Protein AF-0000000077771874 (afdb_homodimer)

Structure (mmCIF, N/CA/C/O backbone):
data_AF-0000000077771874-model_v1
#
loop_
_entity.id
_entity.type
_entity.pdbx_description
1 polymer 'Heavy metal-associated isoprenylated plant protein 47'
#
loop_
_atom_site.group_PDB
_atom_site.id
_atom_site.type_symbol
_atom_site.label_atom_id
_atom_site.label_alt_id
_atom_site.label_comp_id
_atom_site.label_asym_id
_atom_site.label_entity_id
_atom_site.label_seq_id
_atom_site.pdbx_PDB_ins_code
_atom_site.Cartn_x
_atom_site.Cartn_y
_atom_site.Cartn_z
_atom_site.occupancy
_atom_site.B_iso_or_equiv
_atom_site.auth_seq_id
_atom_site.auth_comp_id
_atom_site.auth_asym_id
_atom_site.auth_atom_id
_atom_site.pdbx_PDB_model_num
ATOM 1 N N . MET A 1 1 ? 17.328 4.898 8.922 1 86.81 1 MET A N 1
ATOM 2 C CA . MET A 1 1 ? 16.297 4.219 9.703 1 86.81 1 MET A CA 1
ATOM 3 C C . MET A 1 1 ? 14.906 4.535 9.156 1 86.81 1 MET A C 1
ATOM 5 O O . MET A 1 1 ? 14.641 5.668 8.75 1 86.81 1 MET A O 1
ATOM 9 N N . ALA A 1 2 ? 14.188 3.471 9.148 1 94.81 2 ALA A N 1
ATOM 10 C CA . ALA A 1 2 ? 12.844 3.678 8.609 1 94.81 2 ALA A CA 1
ATOM 11 C C . ALA A 1 2 ? 11.984 4.492 9.57 1 94.81 2 ALA A C 1
ATOM 13 O O . ALA A 1 2 ? 12.227 4.492 10.781 1 94.81 2 ALA A O 1
ATOM 14 N N . LYS A 1 3 ? 11.047 5.277 9.008 1 97.88 3 LYS A N 1
ATOM 15 C CA . LYS A 1 3 ? 10.117 6.066 9.812 1 97.88 3 LYS A CA 1
ATOM 16 C C . LYS A 1 3 ? 8.672 5.621 9.57 1 97.88 3 LYS A C 1
ATOM 18 O O . LYS A 1 3 ? 8.328 5.18 8.477 1 97.88 3 LYS A O 1
ATOM 23 N N . LYS A 1 4 ? 7.914 5.652 10.672 1 98.25 4 LYS A N 1
ATOM 24 C CA . LYS A 1 4 ? 6.461 5.52 10.617 1 98.25 4 LYS A CA 1
ATOM 25 C C . LYS A 1 4 ? 5.781 6.883 10.562 1 98.25 4 LYS A C 1
ATOM 27 O O . LYS A 1 4 ? 5.918 7.688 11.484 1 98.25 4 LYS A O 1
ATOM 32 N N . ILE A 1 5 ? 5.137 7.164 9.508 1 98.75 5 ILE A N 1
ATOM 33 C CA . ILE A 1 5 ? 4.406 8.406 9.289 1 98.75 5 ILE A CA 1
ATOM 34 C C . ILE A 1 5 ? 2.908 8.156 9.43 1 98.75 5 ILE A C 1
ATOM 36 O O . ILE A 1 5 ? 2.348 7.309 8.727 1 98.75 5 ILE A O 1
ATOM 40 N N . LEU A 1 6 ? 2.301 8.805 10.398 1 98.81 6 LEU A N 1
ATOM 41 C CA . LEU A 1 6 ? 0.861 8.719 10.617 1 98.81 6 LEU A CA 1
ATOM 42 C C . LEU A 1 6 ? 0.162 9.992 10.156 1 98.81 6 LEU A C 1
ATOM 44 O O . LEU A 1 6 ? 0.567 11.094 10.523 1 98.81 6 LEU A O 1
ATOM 48 N N . MET A 1 7 ? -0.894 9.789 9.344 1 98.75 7 MET A N 1
ATOM 49 C CA . MET A 1 7 ? -1.601 10.945 8.797 1 98.75 7 MET A CA 1
ATOM 50 C C . MET A 1 7 ? -3.107 10.797 8.977 1 98.75 7 MET A C 1
ATOM 52 O O . MET A 1 7 ? -3.648 9.695 8.836 1 98.75 7 MET A O 1
ATOM 56 N N . SER A 1 8 ? -3.715 11.898 9.32 1 98.31 8 SER A N 1
ATOM 57 C CA . SER A 1 8 ? -5.172 11.969 9.25 1 98.31 8 SER A CA 1
ATOM 58 C C . SER A 1 8 ? -5.633 12.438 7.871 1 98.31 8 SER A C 1
ATOM 60 O O . SER A 1 8 ? -5.113 13.422 7.34 1 98.31 8 SER A O 1
ATOM 62 N N . VAL A 1 9 ? -6.551 11.727 7.293 1 98.31 9 VAL A N 1
ATOM 63 C CA . VAL A 1 9 ? -7.047 12.047 5.961 1 98.31 9 VAL A CA 1
ATOM 64 C C . VAL A 1 9 ? -8.57 11.945 5.941 1 98.31 9 VAL A C 1
ATOM 66 O O . VAL A 1 9 ? -9.141 10.961 6.418 1 98.31 9 VAL A O 1
ATOM 69 N N . ASN A 1 10 ? -9.242 12.977 5.492 1 96.88 10 ASN A N 1
ATOM 70 C CA . ASN A 1 10 ? -10.695 12.953 5.316 1 96.88 10 ASN A CA 1
ATOM 71 C C . ASN A 1 10 ? -11.094 12.18 4.066 1 96.88 10 ASN A C 1
ATOM 73 O O . ASN A 1 10 ? -11.18 12.75 2.979 1 96.88 10 ASN A O 1
ATOM 77 N N . MET A 1 11 ? -11.281 10.891 4.34 1 94.69 11 MET A N 1
ATOM 78 C CA . MET A 1 11 ? -11.719 10.016 3.258 1 94.69 11 MET A CA 1
ATOM 79 C C . MET A 1 11 ? -13.227 9.766 3.338 1 94.69 11 MET A C 1
ATOM 81 O O . MET A 1 11 ? -13.719 9.234 4.332 1 94.69 11 MET A O 1
ATOM 85 N N . ARG A 1 12 ? -13.93 10.047 2.311 1 89.88 12 ARG A N 1
ATOM 86 C CA . ARG A 1 12 ? -15.383 10.039 2.359 1 89.88 12 ARG A CA 1
ATOM 87 C C . ARG A 1 12 ? -15.953 8.781 1.714 1 89.88 12 ARG A C 1
ATOM 89 O O . ARG A 1 12 ? -17.141 8.469 1.885 1 89.88 12 ARG A O 1
ATOM 96 N N . CYS A 1 13 ? -15.172 8.117 0.992 1 92.69 13 CYS A N 1
ATOM 97 C CA . CYS A 1 13 ? -15.68 6.961 0.258 1 92.69 13 CYS A CA 1
ATOM 98 C C . CYS A 1 13 ? -14.562 5.965 -0.032 1 92.69 13 CYS A C 1
ATOM 100 O O . CYS A 1 13 ? -13.391 6.246 0.219 1 92.69 13 CYS A O 1
ATOM 102 N N . GLN A 1 14 ? -14.914 4.828 -0.511 1 91.5 14 GLN A N 1
ATOM 103 C CA . GLN A 1 14 ? -13.961 3.76 -0.791 1 91.5 14 GLN A CA 1
ATOM 104 C C . GLN A 1 14 ? -12.977 4.172 -1.882 1 91.5 14 GLN A C 1
ATOM 106 O O . GLN A 1 14 ? -11.805 3.809 -1.834 1 91.5 14 GLN A O 1
ATOM 111 N N . LYS A 1 15 ? -13.469 4.953 -2.811 1 93.25 15 LYS A N 1
ATOM 112 C CA . LYS A 1 15 ? -12.594 5.449 -3.871 1 93.25 15 LYS A CA 1
ATOM 113 C C . LYS A 1 15 ? -11.469 6.301 -3.299 1 93.25 15 LYS A C 1
ATOM 115 O O . LYS A 1 15 ? -10.32 6.188 -3.727 1 93.25 15 LYS A O 1
ATOM 120 N N . CYS A 1 16 ? -11.805 7.121 -2.334 1 95.88 16 CYS A N 1
ATOM 121 C CA . CYS A 1 16 ? -10.812 7.965 -1.686 1 95.88 16 CYS A CA 1
ATOM 122 C C . CYS A 1 16 ? -9.812 7.121 -0.899 1 95.88 16 CYS A C 1
ATOM 124 O O . CYS A 1 16 ? -8.609 7.41 -0.9 1 95.88 16 CYS A O 1
ATOM 126 N N . ARG A 1 17 ? -10.312 6.082 -0.218 1 95.94 17 ARG A N 1
ATOM 127 C CA . ARG A 1 17 ? -9.438 5.195 0.544 1 95.94 17 ARG A CA 1
ATOM 128 C C . ARG A 1 17 ? -8.453 4.48 -0.371 1 95.94 17 ARG A C 1
ATOM 130 O O . ARG A 1 17 ? -7.254 4.418 -0.075 1 95.94 17 ARG A O 1
ATOM 137 N N . SER A 1 18 ? -8.938 4.055 -1.512 1 96.19 18 SER A N 1
ATOM 138 C CA . SER A 1 18 ? -8.078 3.389 -2.48 1 96.19 18 SER A CA 1
ATOM 139 C C . SER A 1 18 ? -7.055 4.359 -3.066 1 96.19 18 SER A C 1
ATOM 141 O O . SER A 1 18 ? -5.891 4 -3.264 1 96.19 18 SER A O 1
ATOM 143 N N . ALA A 1 19 ? -7.434 5.633 -3.322 1 96.94 19 ALA A N 1
ATOM 144 C CA . ALA A 1 19 ? -6.527 6.656 -3.84 1 96.94 19 ALA A CA 1
ATOM 145 C C . ALA A 1 19 ? -5.43 6.977 -2.83 1 96.94 19 ALA A C 1
ATOM 147 O O . ALA A 1 19 ? -4.266 7.152 -3.201 1 96.94 19 ALA A O 1
ATOM 148 N N . ALA A 1 20 ? -5.773 7.027 -1.562 1 98.19 20 ALA A N 1
ATOM 149 C CA . ALA A 1 20 ? -4.789 7.305 -0.518 1 98.19 20 ALA A CA 1
ATOM 150 C C . ALA A 1 20 ? -3.738 6.203 -0.448 1 98.19 20 ALA A C 1
ATOM 152 O O . ALA A 1 20 ? -2.539 6.48 -0.392 1 98.19 20 ALA A O 1
ATOM 153 N N . LEU A 1 21 ? -4.203 4.938 -0.464 1 98.25 21 LEU A N 1
ATOM 154 C CA . LEU A 1 21 ? -3.295 3.799 -0.435 1 98.25 21 LEU A CA 1
ATOM 155 C C . LEU A 1 21 ? -2.4 3.785 -1.669 1 98.25 21 LEU A C 1
ATOM 157 O O . LEU A 1 21 ? -1.197 3.535 -1.566 1 98.25 21 LEU A O 1
ATOM 161 N N . LYS A 1 22 ? -2.973 4.113 -2.816 1 98.06 22 LYS A N 1
ATOM 162 C CA . LYS A 1 22 ? -2.223 4.18 -4.066 1 98.06 22 LYS A CA 1
ATOM 163 C C . LYS A 1 22 ? -1.105 5.219 -3.982 1 98.06 22 LYS A C 1
ATOM 165 O O . LYS A 1 22 ? 0.047 4.926 -4.309 1 98.06 22 LYS A O 1
ATOM 170 N N . ILE A 1 23 ? -1.431 6.367 -3.492 1 98.31 23 ILE A N 1
ATOM 171 C CA . ILE A 1 23 ? -0.468 7.457 -3.379 1 98.31 23 ILE A CA 1
ATOM 172 C C . ILE A 1 23 ? 0.631 7.074 -2.391 1 98.31 23 ILE A C 1
ATOM 174 O O . ILE A 1 23 ? 1.816 7.277 -2.662 1 98.31 23 ILE A O 1
ATOM 178 N N . GLY A 1 24 ? 0.238 6.492 -1.269 1 98.38 24 GLY A N 1
ATOM 179 C CA . GLY A 1 24 ? 1.224 6.008 -0.316 1 98.38 24 GLY A CA 1
ATOM 180 C C . GLY A 1 24 ? 2.137 4.941 -0.891 1 98.38 24 GLY A C 1
ATOM 181 O O . GLY A 1 24 ? 3.357 5.012 -0.735 1 98.38 24 GLY A O 1
ATOM 182 N N . GLY A 1 25 ? 1.528 4.043 -1.555 1 97.81 25 GLY A N 1
ATOM 183 C CA . GLY A 1 25 ? 2.283 2.934 -2.115 1 97.81 25 GLY A CA 1
ATOM 184 C C . GLY A 1 25 ? 3.262 3.361 -3.191 1 97.81 25 GLY A C 1
ATOM 185 O O . GLY A 1 25 ? 4.316 2.742 -3.361 1 97.81 25 GLY A O 1
ATOM 186 N N . GLN A 1 26 ? 2.943 4.395 -3.896 1 96.94 26 GLN A N 1
ATOM 187 C CA . GLN A 1 26 ? 3.779 4.828 -5.012 1 96.94 26 GLN A CA 1
ATOM 188 C C . GLN A 1 26 ? 4.855 5.801 -4.547 1 96.94 26 GLN A C 1
ATOM 190 O O . GLN A 1 26 ? 5.719 6.207 -5.328 1 96.94 26 GLN A O 1
ATOM 195 N N . THR A 1 27 ? 4.828 6.156 -3.373 1 96.69 27 THR A N 1
ATOM 196 C CA . THR A 1 27 ? 5.789 7.109 -2.83 1 96.69 27 THR A CA 1
ATOM 197 C C . THR A 1 27 ? 7.16 6.465 -2.674 1 96.69 27 THR A C 1
ATOM 199 O O . THR A 1 27 ? 7.273 5.355 -2.143 1 96.69 27 THR A O 1
ATOM 202 N N . THR A 1 28 ? 8.195 7.148 -3.137 1 95.19 28 THR A N 1
ATOM 203 C CA . THR A 1 28 ? 9.555 6.625 -3.088 1 95.19 28 THR A CA 1
ATOM 204 C C . THR A 1 28 ? 9.984 6.375 -1.646 1 95.19 28 THR A C 1
ATOM 206 O O . THR A 1 28 ? 9.797 7.227 -0.778 1 95.19 28 THR A O 1
ATOM 209 N N . GLY A 1 29 ? 10.594 5.188 -1.469 1 95.56 29 GLY A N 1
ATOM 210 C CA . GLY A 1 29 ? 11.148 4.871 -0.163 1 95.56 29 GLY A CA 1
ATOM 211 C C . GLY A 1 29 ? 10.172 4.137 0.738 1 95.56 29 GLY A C 1
ATOM 212 O O . GLY A 1 29 ? 10.539 3.68 1.822 1 95.56 29 GLY A O 1
ATOM 213 N N . VAL A 1 30 ? 8.961 4.023 0.331 1 97.56 30 VAL A N 1
ATOM 214 C CA . VAL A 1 30 ? 7.918 3.389 1.13 1 97.56 30 VAL A CA 1
ATOM 215 C C . VAL A 1 30 ? 8.023 1.871 1.013 1 97.56 30 VAL A C 1
ATOM 217 O O . VAL A 1 30 ? 8.25 1.34 -0.077 1 97.56 30 VAL A O 1
ATOM 220 N N . THR A 1 31 ? 7.824 1.158 2.152 1 96.31 31 THR A N 1
ATOM 221 C CA . THR A 1 31 ? 7.805 -0.3 2.174 1 96.31 31 THR A CA 1
ATOM 222 C C . THR A 1 31 ? 6.453 -0.817 2.652 1 96.31 31 THR A C 1
ATOM 224 O O . THR A 1 31 ? 6.109 -1.979 2.426 1 96.31 31 THR A O 1
ATOM 227 N N . PHE A 1 32 ? 5.754 0.098 3.426 1 97.56 32 PHE A N 1
ATOM 228 C CA . PHE A 1 32 ? 4.457 -0.283 3.967 1 97.56 32 PHE A CA 1
ATOM 229 C C . PHE A 1 32 ? 3.488 0.895 3.938 1 97.56 32 PHE A C 1
ATOM 231 O O . PHE A 1 32 ? 3.873 2.027 4.242 1 97.56 32 PHE A O 1
ATOM 238 N N . VAL A 1 33 ? 2.197 0.574 3.541 1 98.69 33 VAL A N 1
ATOM 239 C CA . VAL A 1 33 ? 1.115 1.549 3.645 1 98.69 33 VAL A CA 1
ATOM 240 C C . VAL A 1 33 ? -0.164 0.856 4.105 1 98.69 33 VAL A C 1
ATOM 242 O O . VAL A 1 33 ? -0.441 -0.278 3.709 1 98.69 33 VAL A O 1
ATOM 245 N N . GLY A 1 34 ? -0.881 1.535 4.957 1 98.38 34 GLY A N 1
ATOM 246 C CA . GLY A 1 34 ? -2.125 0.946 5.43 1 98.38 34 GLY A CA 1
ATOM 247 C C . GLY A 1 34 ? -3.074 1.962 6.035 1 98.38 34 GLY A C 1
ATOM 248 O O . GLY A 1 34 ? -2.701 3.117 6.25 1 98.38 34 GLY A O 1
ATOM 249 N N . LEU A 1 35 ? -4.238 1.499 6.262 1 97.62 35 LEU A N 1
ATOM 250 C CA . LEU A 1 35 ? -5.27 2.289 6.926 1 97.62 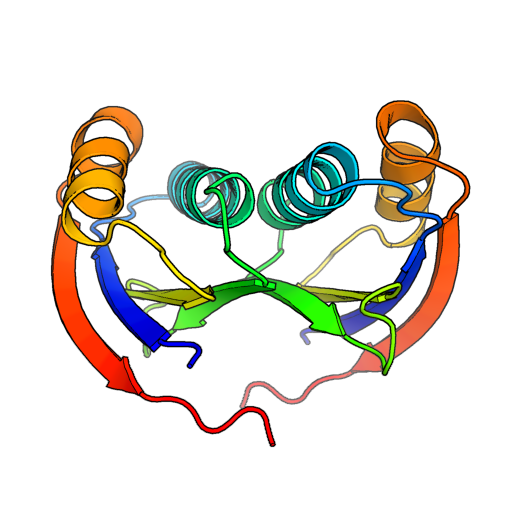35 LEU A CA 1
ATOM 251 C C . LEU A 1 35 ? -5.395 1.897 8.398 1 97.62 35 LEU A C 1
ATOM 253 O O . LEU A 1 35 ? -5.469 0.711 8.727 1 97.62 35 LEU A O 1
ATOM 257 N N . GLU A 1 36 ? -5.371 2.855 9.227 1 95.69 36 GLU A N 1
ATOM 258 C CA . GLU A 1 36 ? -5.496 2.641 10.664 1 95.69 36 GLU A CA 1
ATOM 259 C C . GLU A 1 36 ? -6.578 3.533 11.266 1 95.69 36 GLU A C 1
ATOM 261 O O . GLU A 1 36 ? -7.238 4.285 10.547 1 95.69 36 GLU A O 1
ATOM 266 N N . GLY A 1 37 ? -6.809 3.316 12.586 1 92.44 37 GLY A N 1
ATOM 267 C CA . GLY A 1 37 ? -7.832 4.062 13.312 1 92.44 37 GLY A CA 1
ATOM 268 C C . GLY A 1 37 ? -9.164 3.346 13.352 1 92.44 37 GLY A C 1
ATOM 269 O O . GLY A 1 37 ? -9.477 2.533 12.477 1 92.44 37 GLY A O 1
ATOM 270 N N . GLU A 1 38 ? -10 3.67 14.312 1 88.88 38 GLU A N 1
ATOM 271 C CA . GLU A 1 38 ? -11.305 3.039 14.484 1 88.88 38 GLU A CA 1
ATOM 272 C C . GLU A 1 38 ? -12.188 3.256 13.258 1 88.88 38 GLU A C 1
ATOM 274 O O . GLU A 1 38 ? -12.898 2.344 12.828 1 88.88 38 GLU A O 1
ATOM 279 N N . GLU A 1 39 ? -12.133 4.375 12.633 1 90.44 39 GLU A N 1
ATOM 280 C CA . GLU A 1 39 ? -12.961 4.715 11.484 1 90.44 39 GLU A CA 1
ATOM 281 C C . GLU A 1 39 ? -12.195 4.535 10.172 1 90.44 39 GLU A C 1
ATOM 283 O O . GLU A 1 39 ? -12.68 4.918 9.109 1 90.44 39 GLU A O 1
ATOM 288 N N . LYS A 1 40 ? -10.922 4.074 10.258 1 91.81 40 LYS A N 1
ATOM 289 C CA . LYS A 1 40 ? -10.078 3.896 9.086 1 91.81 40 LYS A CA 1
ATOM 290 C C . LYS A 1 40 ? -9.852 5.223 8.359 1 91.81 40 LYS A C 1
ATOM 292 O O . LYS A 1 40 ? -9.977 5.293 7.137 1 91.81 40 LYS A O 1
ATOM 297 N N . ASP A 1 41 ? -9.703 6.25 9.18 1 94.31 41 ASP A N 1
ATOM 298 C CA . ASP A 1 41 ? -9.508 7.586 8.617 1 94.31 41 ASP A CA 1
ATOM 299 C C . ASP A 1 41 ? -8.055 8.039 8.773 1 94.31 41 ASP A C 1
ATOM 301 O O . ASP A 1 41 ? -7.754 9.234 8.664 1 94.31 41 ASP A O 1
ATOM 305 N N . GLN A 1 42 ? -7.168 7.113 9.109 1 97.94 42 GLN A N 1
ATOM 306 C CA . GLN A 1 42 ? -5.738 7.395 9.188 1 97.94 42 GLN A CA 1
ATOM 307 C C . GLN A 1 42 ? -4.953 6.551 8.188 1 97.94 42 GLN A C 1
ATOM 309 O O . GLN A 1 42 ? -5.246 5.363 8.008 1 97.94 42 GLN A O 1
ATOM 314 N N . VAL A 1 43 ? -4.004 7.203 7.574 1 98.62 43 VAL A N 1
ATOM 315 C CA . VAL A 1 43 ? -3.064 6.527 6.684 1 9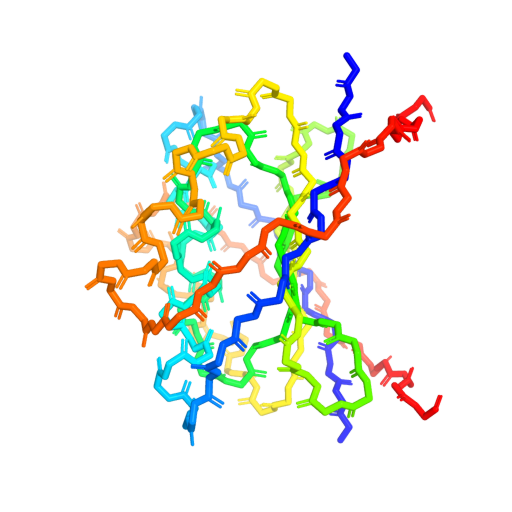8.62 43 VAL A CA 1
ATOM 316 C C . VAL A 1 43 ? -1.707 6.391 7.371 1 98.62 43 VAL A C 1
ATOM 318 O O . VAL A 1 43 ? -1.167 7.371 7.891 1 98.62 43 VAL A O 1
ATOM 321 N N . VAL A 1 44 ? -1.187 5.18 7.438 1 98.69 44 VAL A N 1
ATOM 322 C CA . VAL A 1 44 ? 0.148 4.918 7.965 1 98.69 44 VAL A CA 1
ATOM 323 C C . VAL A 1 44 ? 1.095 4.551 6.824 1 98.69 44 VAL A C 1
ATOM 325 O O . VAL A 1 44 ? 0.724 3.801 5.918 1 98.69 44 VAL A O 1
ATOM 328 N N . VAL A 1 45 ? 2.219 5.145 6.863 1 98.69 45 VAL A N 1
ATOM 329 C CA . VAL A 1 45 ? 3.266 4.883 5.883 1 98.69 45 VAL A CA 1
ATOM 330 C C . VAL A 1 45 ? 4.582 4.586 6.598 1 98.69 45 VAL A C 1
ATOM 332 O O . VAL A 1 45 ? 4.98 5.316 7.508 1 98.69 45 VAL A O 1
ATOM 335 N N . ILE A 1 46 ? 5.238 3.492 6.23 1 98.38 46 ILE A N 1
ATOM 336 C CA . ILE A 1 46 ? 6.559 3.162 6.75 1 98.38 46 ILE A CA 1
ATOM 337 C C . ILE A 1 46 ? 7.57 3.131 5.605 1 98.38 46 ILE A C 1
ATOM 339 O O . ILE A 1 46 ? 7.309 2.543 4.555 1 98.38 46 ILE A O 1
ATOM 343 N N . GLY A 1 47 ? 8.695 3.789 5.809 1 97.56 47 GLY A N 1
ATOM 344 C CA . GLY A 1 47 ? 9.727 3.771 4.777 1 97.56 47 GLY A CA 1
ATOM 345 C C . GLY A 1 47 ? 10.961 4.57 5.152 1 97.56 47 GLY A C 1
ATOM 346 O O . GLY A 1 47 ? 11.047 5.109 6.262 1 97.56 47 GLY A O 1
ATOM 347 N N . GLU A 1 48 ? 11.953 4.527 4.273 1 96.19 48 GLU A N 1
ATOM 348 C CA . GLU A 1 48 ? 13.203 5.273 4.438 1 96.19 48 GLU A CA 1
ATOM 349 C C . GLU A 1 48 ? 13.258 6.469 3.492 1 96.19 48 GLU A C 1
ATOM 351 O O . GLU A 1 48 ? 13.078 6.316 2.281 1 96.19 48 GLU A O 1
ATOM 356 N N . GLY A 1 49 ? 13.484 7.656 4.094 1 95.81 49 GLY A N 1
ATOM 357 C CA . GLY A 1 49 ? 13.648 8.852 3.277 1 95.81 49 GLY A CA 1
ATOM 358 C C . GLY A 1 49 ? 12.344 9.367 2.703 1 95.81 49 GLY A C 1
ATOM 359 O O . GLY A 1 49 ? 12.328 9.984 1.639 1 95.81 49 GLY A O 1
ATOM 360 N N . VAL A 1 50 ? 11.227 9.125 3.303 1 97.5 50 VAL A N 1
ATOM 361 C CA . VAL A 1 50 ? 9.922 9.562 2.812 1 97.5 50 VAL A CA 1
ATOM 362 C C . VAL A 1 50 ? 9.711 11.031 3.15 1 97.5 50 VAL A C 1
ATOM 364 O O . VAL A 1 50 ? 9.93 11.453 4.289 1 97.5 50 VAL A O 1
ATOM 367 N N . ASP A 1 51 ? 9.359 11.836 2.154 1 97.94 51 ASP A N 1
ATOM 368 C CA . ASP A 1 51 ? 8.977 13.234 2.346 1 97.94 51 ASP A CA 1
ATOM 369 C C . ASP A 1 51 ? 7.555 13.344 2.898 1 97.94 51 ASP A C 1
ATOM 371 O O . ASP A 1 51 ? 6.594 13.469 2.137 1 97.94 51 ASP A O 1
ATOM 375 N N . ALA A 1 52 ? 7.445 13.391 4.219 1 97.94 52 ALA A N 1
ATOM 376 C CA . ALA A 1 52 ? 6.145 13.398 4.887 1 97.94 52 ALA A CA 1
ATOM 377 C C . ALA A 1 52 ? 5.332 14.625 4.48 1 97.94 52 ALA A C 1
ATOM 379 O O . ALA A 1 52 ? 4.133 14.523 4.215 1 97.94 52 ALA A O 1
ATOM 380 N N . ALA A 1 53 ? 6.043 15.789 4.43 1 97.62 53 ALA A N 1
ATOM 381 C CA . ALA A 1 53 ? 5.34 17.016 4.051 1 97.62 53 ALA A CA 1
ATOM 382 C C . ALA A 1 53 ? 4.832 16.938 2.613 1 97.62 53 ALA A C 1
ATOM 384 O O . ALA A 1 53 ? 3.691 17.312 2.328 1 97.62 53 ALA A O 1
ATOM 385 N N . GLY A 1 54 ? 5.676 16.406 1.715 1 98.12 54 GLY A N 1
ATOM 386 C CA . GLY A 1 54 ? 5.27 16.203 0.331 1 98.12 54 GLY A CA 1
ATOM 387 C C . GLY A 1 54 ? 4.105 15.25 0.179 1 98.12 54 GLY A C 1
ATOM 388 O O . GLY A 1 54 ? 3.205 15.477 -0.63 1 98.12 54 GLY A O 1
ATOM 389 N N . LEU A 1 55 ? 4.121 14.195 0.941 1 98.38 55 LEU A N 1
ATOM 390 C CA . LEU A 1 55 ? 3.047 13.211 0.896 1 98.38 55 LEU A CA 1
ATOM 391 C C . LEU A 1 55 ? 1.72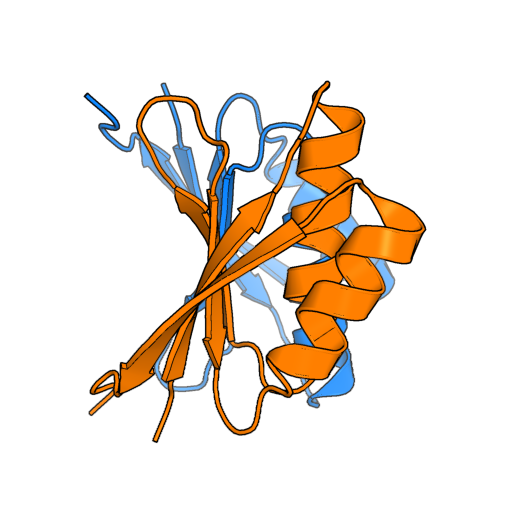2 13.828 1.328 1 98.38 55 LEU A C 1
ATOM 393 O O . LEU A 1 55 ? 0.699 13.641 0.665 1 98.38 55 LEU A O 1
ATOM 397 N N . VAL A 1 56 ? 1.7 14.609 2.385 1 98.56 56 VAL A N 1
ATOM 398 C CA . VAL A 1 56 ? 0.495 15.281 2.867 1 98.56 56 VAL A CA 1
ATOM 399 C C . VAL A 1 56 ? -0.047 16.203 1.784 1 98.56 56 VAL A C 1
ATOM 401 O O . VAL A 1 56 ? -1.251 16.234 1.517 1 98.56 56 VAL A O 1
ATOM 404 N N . LEU A 1 57 ? 0.838 16.906 1.103 1 98.5 57 LEU A N 1
ATOM 405 C CA . LEU A 1 57 ? 0.416 17.828 0.056 1 98.5 57 LEU A CA 1
ATOM 406 C C . LEU A 1 57 ? -0.22 17.078 -1.108 1 98.5 57 LEU A C 1
ATOM 408 O O . LEU A 1 57 ? -1.222 17.531 -1.671 1 98.5 57 LEU A O 1
ATOM 412 N N . ARG A 1 58 ? 0.324 15.906 -1.403 1 98.25 58 ARG A N 1
ATOM 413 C CA . ARG A 1 58 ? -0.237 15.102 -2.484 1 98.25 58 ARG A CA 1
ATOM 414 C C . ARG A 1 58 ? -1.621 14.578 -2.115 1 98.25 58 ARG A C 1
ATOM 416 O O . ARG A 1 58 ? -2.521 14.539 -2.957 1 98.25 58 ARG A O 1
ATOM 423 N N . LEU A 1 59 ? -1.804 14.195 -0.948 1 98.31 59 LEU A N 1
ATOM 424 C CA . LEU A 1 59 ? -3.105 13.727 -0.488 1 98.31 59 LEU A CA 1
ATOM 425 C C . LEU A 1 59 ? -4.137 14.844 -0.535 1 98.31 59 LEU A C 1
ATOM 427 O O . LEU A 1 59 ? -5.277 14.633 -0.953 1 98.31 59 LEU A O 1
ATOM 431 N N . ARG A 1 60 ? -3.643 16.016 -0.145 1 98.31 60 ARG A N 1
ATOM 432 C CA . ARG A 1 60 ? -4.559 17.156 -0.189 1 98.31 60 ARG A CA 1
ATOM 433 C C . ARG A 1 60 ? -5.004 17.438 -1.619 1 98.31 60 ARG A C 1
ATOM 435 O O . ARG A 1 60 ? -6.156 17.828 -1.852 1 98.31 60 ARG A O 1
ATOM 442 N N . LYS A 1 61 ? -4.145 17.234 -2.531 1 97.75 61 LYS A N 1
ATOM 443 C CA . LYS A 1 61 ? -4.438 17.531 -3.93 1 97.75 61 LYS A CA 1
ATOM 444 C C . LYS A 1 61 ? -5.383 16.484 -4.523 1 97.75 61 LYS A C 1
ATOM 446 O O . LYS A 1 61 ? -6.258 16.828 -5.328 1 97.75 61 LYS A O 1
ATOM 451 N N . LYS A 1 62 ? -5.301 15.234 -4.051 1 96.38 62 LYS A N 1
ATOM 452 C CA . LYS A 1 62 ? -5.926 14.141 -4.797 1 96.38 62 LYS A CA 1
ATOM 453 C C . LYS A 1 62 ? -7.027 13.477 -3.977 1 96.38 62 LYS A C 1
ATOM 455 O O . LYS A 1 62 ? -7.887 12.789 -4.527 1 96.38 62 LYS A O 1
ATOM 460 N N . VAL A 1 63 ? -7.066 13.641 -2.756 1 97.25 63 VAL A N 1
ATOM 461 C CA . VAL A 1 63 ? -7.957 12.836 -1.921 1 97.25 63 VAL A CA 1
ATOM 462 C C . VAL A 1 63 ? -8.852 13.758 -1.09 1 97.25 63 VAL A C 1
ATOM 464 O O . VAL A 1 63 ? -10.078 13.672 -1.167 1 97.25 63 VAL A O 1
ATOM 467 N N . GLY A 1 64 ? -8.312 14.523 -0.285 1 96.31 64 GLY A N 1
ATOM 468 C CA . GLY A 1 64 ? -9.008 15.391 0.652 1 96.31 64 GLY A CA 1
ATOM 469 C C . GLY A 1 64 ? -8.086 16.016 1.682 1 96.31 64 GLY A C 1
ATOM 470 O O . GLY A 1 64 ? -6.867 15.852 1.614 1 96.31 64 GLY A O 1
ATOM 471 N N . PHE A 1 65 ? -8.711 16.828 2.588 1 98 65 PHE A N 1
ATOM 472 C CA . PHE A 1 65 ? -7.91 17.453 3.645 1 98 65 PHE A CA 1
ATOM 473 C C . PHE A 1 65 ? -7.086 16.406 4.379 1 98 65 PHE A C 1
ATOM 475 O O . PHE A 1 65 ? -7.586 15.32 4.703 1 98 65 PHE A O 1
ATOM 482 N N . ALA A 1 66 ? -5.891 16.672 4.57 1 98.5 66 ALA A N 1
ATOM 483 C CA . ALA A 1 66 ? -4.965 15.766 5.246 1 98.5 66 ALA A CA 1
ATOM 484 C C . ALA A 1 66 ? -3.992 16.531 6.133 1 98.5 66 ALA A C 1
ATOM 486 O O . ALA A 1 66 ? -3.641 17.688 5.832 1 98.5 66 ALA A O 1
ATOM 487 N N . ASP A 1 67 ? -3.6 15.914 7.234 1 98.5 67 ASP A N 1
ATOM 488 C CA . ASP A 1 67 ? -2.631 16.5 8.156 1 98.5 67 ASP A CA 1
ATOM 489 C C . ASP A 1 67 ? -1.688 15.438 8.711 1 98.5 67 ASP A C 1
ATOM 491 O O . ASP A 1 67 ? -2.088 14.289 8.898 1 98.5 67 ASP A O 1
ATOM 495 N N . LEU A 1 68 ? -0.493 15.922 9.008 1 98.5 68 LEU A N 1
ATOM 496 C CA . LEU A 1 68 ? 0.501 15.039 9.617 1 98.5 68 LEU A CA 1
ATOM 497 C C . LEU A 1 68 ? 0.236 14.867 11.102 1 98.5 68 LEU A C 1
ATOM 499 O O . LEU A 1 68 ? 0.07 15.852 11.828 1 98.5 68 LEU A O 1
ATOM 503 N N . ILE A 1 69 ? 0.11 13.672 11.562 1 98.44 69 ILE A N 1
ATOM 504 C CA . ILE A 1 69 ? -0.127 13.398 12.977 1 98.44 69 ILE A CA 1
ATOM 505 C C . ILE A 1 69 ? 1.199 13.117 13.68 1 98.44 69 ILE A C 1
ATOM 507 O O . ILE A 1 69 ? 1.479 13.672 14.742 1 98.44 69 ILE A O 1
ATOM 511 N N . SER A 1 70 ? 2.076 12.273 13.117 1 98.12 70 SER A N 1
ATOM 512 C CA . SER A 1 70 ? 3.34 11.953 13.773 1 98.12 70 SER A CA 1
ATOM 513 C C . SER A 1 70 ? 4.328 11.328 12.789 1 98.12 70 SER A C 1
ATOM 515 O O . SER A 1 70 ? 3.93 10.82 11.742 1 98.12 70 SER A O 1
ATOM 517 N N . VAL A 1 71 ? 5.629 11.477 13.086 1 98.38 71 VAL A N 1
ATOM 518 C CA . VAL A 1 71 ? 6.75 10.812 12.43 1 98.38 71 VAL A CA 1
ATOM 519 C C . VAL A 1 71 ? 7.664 10.188 13.477 1 98.38 71 VAL A C 1
ATOM 521 O O . VAL A 1 71 ? 8.25 10.891 14.305 1 98.38 71 VAL A O 1
ATOM 524 N N . THR A 1 72 ? 7.707 8.898 13.43 1 97.88 72 THR A N 1
ATOM 525 C CA . THR A 1 72 ? 8.484 8.219 14.461 1 97.88 72 THR A CA 1
ATOM 526 C C . THR A 1 72 ? 9.43 7.191 13.844 1 97.88 72 THR A C 1
ATOM 528 O O . THR A 1 72 ? 9.148 6.648 12.773 1 97.88 72 THR A O 1
ATOM 531 N N . ASP A 1 73 ? 10.602 6.934 14.617 1 96.44 73 ASP A N 1
ATOM 532 C CA . ASP A 1 73 ? 11.539 5.918 14.148 1 96.44 73 ASP A CA 1
ATOM 533 C C . ASP A 1 73 ? 10.977 4.512 14.367 1 96.44 73 ASP A C 1
ATOM 535 O O . ASP A 1 73 ? 10.266 4.27 15.344 1 96.44 73 ASP A O 1
ATOM 539 N N . VAL A 1 74 ? 11.227 3.707 13.383 1 93.94 74 VAL A N 1
ATOM 540 C CA . VAL A 1 74 ? 10.852 2.307 13.555 1 93.94 74 VAL A CA 1
ATOM 541 C C . VAL A 1 74 ? 12.094 1.422 13.414 1 93.94 74 VAL A C 1
ATOM 543 O O . VAL A 1 74 ? 12.945 1.663 12.555 1 93.94 74 VAL A O 1
ATOM 546 N N . ASP A 1 75 ? 12.266 0.592 14.383 1 82.25 75 ASP A N 1
ATOM 547 C CA . ASP A 1 75 ? 13.383 -0.349 14.305 1 82.25 75 ASP A CA 1
ATOM 548 C C . ASP A 1 75 ? 13.062 -1.5 13.359 1 82.25 75 ASP A C 1
ATOM 550 O O . ASP A 1 75 ? 12.094 -2.229 13.555 1 82.25 75 ASP A O 1
ATOM 554 N N . THR A 1 76 ? 13.68 -1.443 12.266 1 64.56 76 THR A N 1
ATOM 555 C CA . THR A 1 76 ? 13.477 -2.553 11.336 1 64.56 76 THR A CA 1
ATOM 556 C C . THR A 1 76 ? 14.609 -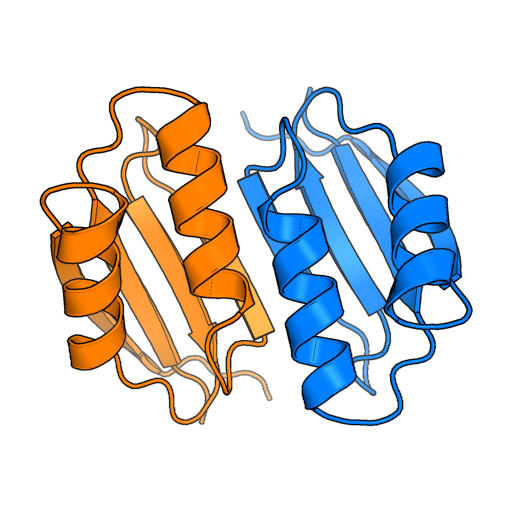3.572 11.461 1 64.56 76 THR A C 1
ATOM 558 O O . THR A 1 76 ? 14.812 -4.387 10.562 1 64.56 76 THR A O 1
ATOM 561 N N . SER A 1 77 ? 15.469 -3.604 12.57 1 54.56 77 SER A N 1
ATOM 562 C CA . SER A 1 77 ? 16.594 -4.512 12.789 1 54.56 77 SER A CA 1
ATOM 563 C C . SER A 1 77 ? 16.109 -5.938 13.047 1 54.56 77 SER A C 1
ATOM 565 O O . SER A 1 77 ? 15.016 -6.145 13.57 1 54.56 77 SER A O 1
ATOM 567 N N . MET B 1 1 ? -14.344 -11.477 6.852 1 86.56 1 MET B N 1
ATOM 568 C CA . MET B 1 1 ? -13.055 -11.477 7.539 1 86.56 1 MET B CA 1
ATOM 569 C C . MET B 1 1 ? -11.93 -11.117 6.582 1 86.56 1 MET B C 1
ATOM 571 O O . MET B 1 1 ? -11.938 -11.523 5.418 1 86.56 1 MET B O 1
ATOM 575 N N . ALA B 1 2 ? -11.094 -10.336 7.168 1 94.81 2 ALA B N 1
ATOM 576 C CA . ALA B 1 2 ? -9.984 -9.914 6.309 1 94.81 2 ALA B CA 1
ATOM 577 C C . ALA B 1 2 ? -9.008 -11.062 6.07 1 94.81 2 ALA B C 1
ATOM 579 O O . ALA B 1 2 ? -8.914 -11.984 6.883 1 94.81 2 ALA B O 1
ATOM 580 N N . LYS B 1 3 ? -8.375 -11.031 4.887 1 97.81 3 LYS B N 1
ATOM 581 C CA . LYS B 1 3 ? -7.367 -12.031 4.551 1 97.81 3 LYS B CA 1
ATOM 582 C C . LYS B 1 3 ? -6 -11.383 4.34 1 97.81 3 LYS B C 1
ATOM 584 O O . LYS B 1 3 ? -5.91 -10.25 3.869 1 97.81 3 LYS B O 1
ATOM 589 N N . LYS B 1 4 ? -4.988 -12.141 4.781 1 98.19 4 LYS B N 1
ATOM 590 C CA . LYS B 1 4 ? -3.596 -11.836 4.457 1 98.19 4 LYS B CA 1
ATOM 591 C C . LYS B 1 4 ? -3.135 -12.617 3.232 1 98.19 4 LYS B C 1
ATOM 593 O O . LYS B 1 4 ? -3.117 -13.852 3.248 1 98.19 4 LYS B O 1
ATOM 598 N N . ILE B 1 5 ? -2.842 -11.938 2.215 1 98.75 5 ILE B N 1
ATOM 599 C CA . ILE B 1 5 ? -2.355 -12.516 0.967 1 98.75 5 ILE B CA 1
ATOM 600 C C . ILE B 1 5 ? -0.855 -12.266 0.833 1 98.75 5 ILE B C 1
ATOM 602 O O . ILE B 1 5 ? -0.406 -11.117 0.862 1 98.75 5 ILE B O 1
ATOM 606 N N . LEU B 1 6 ? -0.092 -13.344 0.796 1 98.81 6 LEU B N 1
ATOM 607 C CA . LEU B 1 6 ? 1.353 -13.266 0.609 1 98.81 6 LEU B CA 1
ATOM 608 C C . LEU B 1 6 ? 1.743 -13.703 -0.8 1 98.81 6 LEU B C 1
ATOM 610 O O . LEU B 1 6 ? 1.32 -14.758 -1.271 1 98.81 6 LEU B O 1
ATOM 614 N N . MET B 1 7 ? 2.553 -12.844 -1.45 1 98.75 7 MET B N 1
ATOM 615 C CA . MET B 1 7 ? 2.941 -13.125 -2.828 1 98.75 7 MET B CA 1
ATOM 616 C C . MET B 1 7 ? 4.449 -12.977 -3.012 1 98.75 7 MET B C 1
ATOM 618 O O . MET B 1 7 ? 5.059 -12.07 -2.441 1 98.75 7 MET B O 1
ATOM 622 N N . SER B 1 8 ? 4.984 -13.891 -3.768 1 98.31 8 SER B N 1
ATOM 623 C CA . SER B 1 8 ? 6.348 -13.703 -4.258 1 98.31 8 SER B CA 1
ATOM 624 C C . SER B 1 8 ? 6.359 -12.953 -5.586 1 98.31 8 SER B C 1
ATOM 626 O O . SER B 1 8 ? 5.598 -13.289 -6.496 1 98.31 8 SER B O 1
ATOM 628 N N . VAL B 1 9 ? 7.164 -11.945 -5.668 1 98.38 9 VAL B N 1
ATOM 629 C CA . VAL B 1 9 ? 7.238 -11.117 -6.867 1 98.38 9 VAL B CA 1
ATOM 630 C C . VAL B 1 9 ? 8.703 -10.844 -7.219 1 98.38 9 VAL B C 1
ATOM 632 O O . VAL B 1 9 ? 9.492 -10.461 -6.355 1 98.38 9 VAL B O 1
ATOM 635 N N . ASN B 1 10 ? 9.094 -11.117 -8.43 1 96.88 10 ASN B N 1
ATOM 636 C CA . ASN B 1 10 ? 10.43 -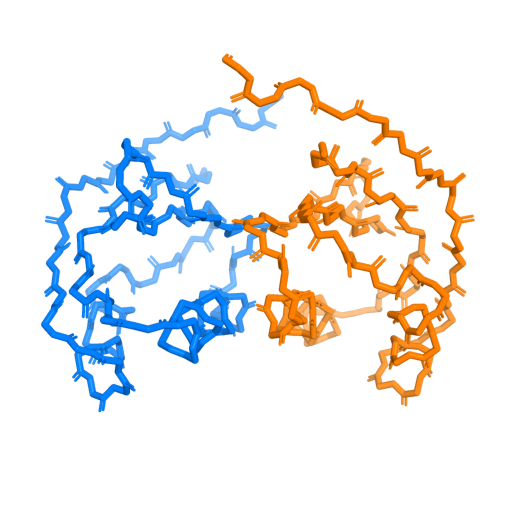10.789 -8.914 1 96.88 10 ASN B CA 1
ATOM 637 C C . ASN B 1 10 ? 10.562 -9.305 -9.242 1 96.88 10 ASN B C 1
ATOM 639 O O . ASN B 1 10 ? 10.266 -8.883 -10.359 1 96.88 10 ASN B O 1
ATOM 643 N N . MET B 1 11 ? 10.977 -8.594 -8.18 1 94.88 11 MET B N 1
ATOM 644 C CA . MET B 1 11 ? 11.195 -7.16 -8.328 1 94.88 11 MET B CA 1
ATOM 645 C C . MET B 1 11 ? 12.68 -6.855 -8.516 1 94.88 11 MET B C 1
ATOM 647 O O . MET B 1 11 ? 13.492 -7.145 -7.633 1 94.88 11 MET B O 1
ATOM 651 N N . ARG B 1 12 ? 13.016 -6.242 -9.555 1 90.12 12 ARG B N 1
ATOM 652 C CA . ARG B 1 12 ? 14.422 -6.094 -9.93 1 90.12 12 ARG B CA 1
ATOM 653 C C . ARG B 1 12 ? 14.945 -4.707 -9.562 1 90.12 12 ARG B C 1
ATOM 655 O O . ARG B 1 12 ? 16.156 -4.477 -9.555 1 90.12 12 ARG B O 1
ATOM 662 N N . CYS B 1 13 ? 14.094 -3.818 -9.289 1 92.56 13 CYS B N 1
ATOM 663 C CA . CYS B 1 13 ? 14.516 -2.447 -9.031 1 92.56 13 CYS B CA 1
ATOM 664 C C . CYS B 1 13 ? 13.5 -1.712 -8.172 1 92.56 13 CYS B C 1
ATOM 666 O O . CYS B 1 13 ? 12.414 -2.236 -7.898 1 92.56 13 CYS B O 1
ATOM 668 N N . GLN B 1 14 ? 13.859 -0.565 -7.742 1 91.5 14 GLN B N 1
ATOM 669 C CA . GLN B 1 14 ? 13 0.233 -6.871 1 91.5 14 GLN B CA 1
ATOM 670 C C . GLN B 1 14 ? 11.711 0.639 -7.582 1 91.5 14 GLN B C 1
ATOM 672 O O . GLN B 1 14 ? 10.648 0.705 -6.961 1 91.5 14 GLN B O 1
ATOM 677 N N . LYS B 1 15 ? 11.844 0.871 -8.867 1 93.25 15 LYS B N 1
ATOM 678 C CA . LYS B 1 15 ? 10.664 1.212 -9.656 1 93.25 15 LYS B CA 1
ATOM 679 C C . LYS B 1 15 ? 9.633 0.082 -9.625 1 93.25 15 LYS B C 1
ATOM 681 O O . LYS B 1 15 ? 8.438 0.329 -9.492 1 93.25 15 LYS B O 1
ATOM 686 N N . CYS B 1 16 ? 10.133 -1.128 -9.711 1 95.88 16 CYS B N 1
ATOM 687 C CA . CYS B 1 16 ? 9.25 -2.289 -9.664 1 95.88 16 CYS B CA 1
ATOM 688 C C . CYS B 1 16 ? 8.609 -2.434 -8.281 1 95.88 16 CYS B C 1
ATOM 690 O O . CYS B 1 16 ? 7.434 -2.777 -8.172 1 95.88 16 CYS B O 1
ATOM 692 N N . ARG B 1 17 ? 9.398 -2.178 -7.219 1 95.81 17 ARG B N 1
ATOM 693 C CA . ARG B 1 17 ? 8.875 -2.26 -5.859 1 95.81 17 ARG B CA 1
ATOM 694 C C . ARG B 1 17 ? 7.766 -1.234 -5.637 1 95.81 17 ARG B C 1
ATOM 696 O O . ARG B 1 17 ? 6.711 -1.561 -5.086 1 95.81 17 ARG B O 1
ATOM 703 N N . SER B 1 18 ? 7.98 -0.05 -6.152 1 96.19 18 SER B N 1
ATOM 704 C CA . SER B 1 18 ? 6.969 0.996 -6.035 1 96.19 18 SER B CA 1
ATOM 705 C C . SER B 1 18 ? 5.723 0.653 -6.844 1 96.19 18 SER B C 1
ATOM 707 O O . SER B 1 18 ? 4.598 0.891 -6.391 1 96.19 18 SER B O 1
ATOM 709 N N . ALA B 1 19 ? 5.871 0.038 -8.039 1 96.94 19 ALA B N 1
ATOM 710 C CA . ALA B 1 19 ? 4.742 -0.377 -8.875 1 96.94 19 ALA B CA 1
ATOM 711 C C . ALA B 1 19 ? 3.932 -1.474 -8.188 1 96.94 19 ALA B C 1
ATOM 713 O O . ALA B 1 19 ? 2.699 -1.461 -8.234 1 96.94 19 ALA B O 1
ATOM 714 N N . ALA B 1 20 ? 4.602 -2.391 -7.543 1 98.19 20 ALA B N 1
ATOM 715 C CA . ALA B 1 20 ? 3.912 -3.467 -6.836 1 98.19 20 ALA B CA 1
ATOM 716 C C . ALA B 1 20 ? 3.055 -2.914 -5.699 1 98.19 20 ALA B C 1
ATOM 718 O O . ALA B 1 20 ? 1.891 -3.291 -5.551 1 98.19 20 ALA B O 1
ATOM 719 N N . LEU B 1 21 ? 3.645 -2.002 -4.902 1 98.25 21 LEU B N 1
ATOM 720 C CA . LEU B 1 21 ? 2.92 -1.379 -3.799 1 98.25 21 LEU B CA 1
ATOM 721 C C . LEU B 1 21 ? 1.732 -0.575 -4.316 1 98.25 21 LEU B C 1
ATOM 723 O O . LEU B 1 21 ? 0.642 -0.632 -3.744 1 98.25 21 LEU B O 1
ATOM 727 N N . LYS B 1 22 ? 1.921 0.126 -5.43 1 98.12 22 LYS B N 1
ATOM 728 C CA . LYS B 1 22 ? 0.856 0.903 -6.055 1 98.12 22 LYS B CA 1
ATOM 729 C C . LYS B 1 22 ? -0.311 0.009 -6.465 1 98.12 22 LYS B C 1
ATOM 731 O O . LYS B 1 22 ? -1.465 0.298 -6.141 1 98.12 22 LYS B O 1
ATOM 736 N N . ILE B 1 23 ? -0.01 -1.079 -7.086 1 98.31 23 ILE B N 1
ATOM 737 C CA . ILE B 1 23 ? -1.029 -2.01 -7.559 1 98.31 23 ILE B CA 1
ATOM 738 C C . ILE B 1 23 ? -1.766 -2.617 -6.363 1 98.31 23 ILE B C 1
ATOM 740 O O . ILE B 1 23 ? -2.996 -2.699 -6.363 1 98.31 23 ILE B O 1
ATOM 744 N N . GLY B 1 24 ? -1.006 -3.008 -5.34 1 98.38 24 GLY B N 1
ATOM 745 C CA . GLY B 1 24 ? -1.632 -3.504 -4.125 1 98.38 24 GLY B CA 1
ATOM 746 C C . GLY B 1 24 ? -2.531 -2.48 -3.457 1 98.38 24 GLY B C 1
ATOM 747 O O . GLY B 1 24 ? -3.664 -2.793 -3.082 1 98.38 24 GLY B O 1
ATOM 748 N N . GLY B 1 25 ? -2.023 -1.31 -3.375 1 97.88 25 GLY B N 1
ATOM 749 C CA . GLY B 1 25 ? -2.764 -0.251 -2.707 1 97.88 25 GLY B CA 1
ATOM 750 C C . GLY B 1 25 ? -4.043 0.131 -3.43 1 97.88 25 GLY B C 1
ATOM 751 O O . GLY B 1 25 ? -5.023 0.534 -2.799 1 97.88 25 GLY B O 1
ATOM 752 N N . GLN B 1 26 ? -4.055 0.005 -4.711 1 96.94 26 GLN B N 1
ATOM 753 C CA . GLN B 1 26 ? -5.207 0.429 -5.5 1 96.94 26 GLN B CA 1
ATOM 754 C C . GLN B 1 26 ? -6.227 -0.7 -5.637 1 96.94 26 GLN B C 1
ATOM 756 O O . GLN B 1 26 ? -7.312 -0.5 -6.188 1 96.94 26 GLN B O 1
ATOM 761 N N . THR B 1 27 ? -5.91 -1.803 -5.176 1 96.69 27 THR B N 1
ATOM 762 C CA . THR B 1 27 ? -6.797 -2.957 -5.277 1 96.69 27 THR B CA 1
ATOM 763 C C . THR B 1 27 ? -7.988 -2.809 -4.336 1 96.69 27 THR B C 1
ATOM 765 O O . THR B 1 27 ? -7.816 -2.465 -3.164 1 96.69 27 THR B O 1
ATOM 768 N N . THR B 1 28 ? -9.188 -3.051 -4.852 1 95.19 28 THR B N 1
ATOM 769 C CA . THR B 1 28 ? -10.414 -2.902 -4.074 1 95.19 28 THR B CA 1
ATOM 770 C C . THR B 1 28 ? -10.406 -3.846 -2.875 1 95.19 28 THR B C 1
ATOM 772 O O . THR B 1 28 ? -10.102 -5.031 -3.012 1 95.19 28 THR B O 1
ATOM 775 N N . GLY B 1 29 ? -10.797 -3.254 -1.726 1 95.56 29 GLY B N 1
ATOM 776 C CA . GLY B 1 29 ? -10.938 -4.07 -0.529 1 95.56 29 GLY B CA 1
ATOM 777 C C . GLY B 1 29 ? -9.672 -4.117 0.31 1 95.56 29 GLY B C 1
ATOM 778 O O . GLY B 1 29 ? -9.68 -4.648 1.423 1 95.56 29 GLY B O 1
ATOM 779 N N . VAL B 1 30 ? -8.609 -3.594 -0.19 1 97.56 30 VAL B N 1
ATOM 780 C CA . VAL B 1 30 ? -7.316 -3.625 0.492 1 97.56 30 VAL B CA 1
ATOM 781 C C . VAL B 1 30 ? -7.27 -2.535 1.56 1 97.56 30 VAL B C 1
ATOM 783 O O . VAL B 1 30 ? -7.723 -1.411 1.328 1 97.56 30 VAL B O 1
ATOM 786 N N . THR B 1 31 ? -6.676 -2.861 2.738 1 96.31 31 THR B N 1
ATOM 787 C CA . THR B 1 31 ? -6.473 -1.895 3.811 1 96.31 31 THR B CA 1
ATOM 788 C C . THR B 1 31 ? -4.988 -1.737 4.129 1 96.31 31 THR B C 1
ATOM 790 O O . THR B 1 31 ? -4.582 -0.75 4.742 1 96.31 31 THR B O 1
ATOM 793 N N . PHE B 1 32 ? -4.219 -2.842 3.766 1 97.5 32 PHE B N 1
ATOM 794 C CA . PHE B 1 32 ? -2.787 -2.828 4.035 1 97.5 32 PHE B CA 1
ATOM 795 C C . PHE B 1 32 ? -2.014 -3.471 2.891 1 97.5 32 PHE B C 1
ATOM 797 O O . PHE B 1 32 ? -2.434 -4.496 2.35 1 97.5 32 PHE B O 1
ATOM 804 N N . VAL B 1 33 ? -0.856 -2.795 2.523 1 98.69 33 VAL B N 1
ATOM 805 C CA . VAL B 1 33 ? 0.085 -3.385 1.577 1 98.69 33 VAL B CA 1
ATOM 806 C C . VAL B 1 33 ? 1.517 -3.107 2.029 1 98.69 33 VAL B C 1
ATOM 808 O O . VAL B 1 33 ? 1.812 -2.029 2.549 1 98.69 33 VAL B O 1
ATOM 811 N N . GLY B 1 34 ? 2.348 -4.102 1.855 1 98.38 34 GLY B N 1
ATOM 812 C CA . GLY B 1 34 ? 3.734 -3.9 2.246 1 98.38 34 GLY B CA 1
ATOM 813 C C . GLY B 1 34 ? 4.68 -4.91 1.622 1 98.38 34 GLY B C 1
ATOM 814 O O . GLY B 1 34 ? 4.242 -5.887 1.011 1 98.38 34 GLY B O 1
ATOM 815 N N . LEU B 1 35 ? 5.91 -4.629 1.803 1 97.62 35 LEU B N 1
ATOM 816 C CA . LEU B 1 35 ? 6.98 -5.52 1.363 1 97.62 35 LEU B CA 1
ATOM 817 C C . LEU B 1 35 ? 7.535 -6.32 2.535 1 97.62 35 LEU B C 1
ATOM 819 O O . LEU B 1 35 ? 7.836 -5.762 3.592 1 97.62 35 LEU B O 1
ATOM 823 N N . GLU B 1 36 ? 7.625 -7.574 2.361 1 95.69 36 GLU B N 1
ATOM 824 C CA . GLU B 1 36 ? 8.156 -8.477 3.383 1 95.69 36 GLU B CA 1
ATOM 825 C C . GLU B 1 36 ? 9.242 -9.383 2.811 1 95.69 36 GLU B C 1
ATOM 827 O O . GLU B 1 36 ? 9.586 -9.273 1.634 1 95.69 36 GLU B O 1
ATOM 832 N N . GLY B 1 37 ? 9.828 -10.188 3.73 1 92.5 37 GLY B N 1
ATOM 833 C CA . GLY B 1 37 ? 10.906 -11.094 3.357 1 92.5 37 GLY B CA 1
ATOM 834 C C . GLY B 1 37 ? 12.289 -10.492 3.561 1 92.5 37 GLY B C 1
ATOM 835 O O . GLY B 1 37 ? 12.453 -9.273 3.531 1 92.5 37 GLY B O 1
ATOM 836 N N . GLU B 1 38 ? 13.289 -11.32 3.691 1 88.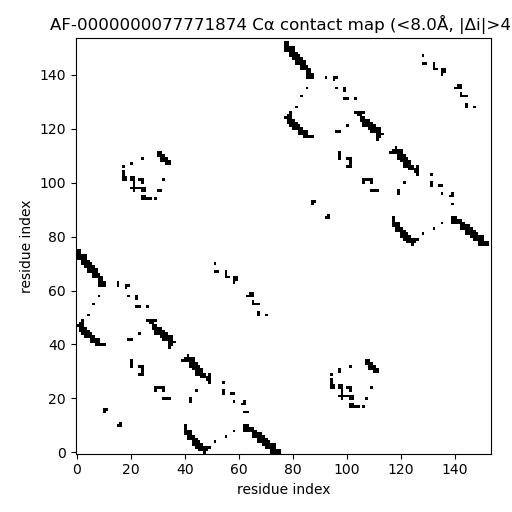94 38 GLU B N 1
ATOM 837 C CA . GLU B 1 38 ? 14.656 -10.883 3.916 1 88.94 38 GLU B CA 1
ATOM 838 C C . GLU B 1 38 ? 15.156 -10.016 2.76 1 88.94 38 GLU B C 1
ATOM 840 O O . GLU B 1 38 ? 15.836 -9.016 2.977 1 88.94 38 GLU B O 1
ATOM 845 N N . GLU B 1 39 ? 14.805 -10.305 1.574 1 90.25 39 GLU B N 1
ATOM 846 C CA . GLU B 1 39 ? 15.258 -9.586 0.385 1 90.25 39 GLU B CA 1
ATOM 847 C C . GLU B 1 39 ? 14.203 -8.594 -0.096 1 90.25 39 GLU B C 1
ATOM 849 O O . GLU B 1 39 ? 14.328 -8.016 -1.179 1 90.25 39 GLU B O 1
ATOM 854 N N . LYS B 1 40 ? 13.055 -8.5 0.624 1 91.5 40 LYS B N 1
ATOM 855 C CA . LYS B 1 40 ? 11.953 -7.621 0.248 1 91.5 40 LYS B CA 1
ATOM 856 C C . LYS B 1 40 ? 11.383 -8 -1.117 1 91.5 40 LYS B C 1
ATOM 858 O O . LYS B 1 40 ? 11.164 -7.133 -1.965 1 91.5 40 LYS B O 1
ATOM 863 N N . ASP B 1 41 ? 11.336 -9.305 -1.324 1 94.25 41 ASP B N 1
ATOM 864 C CA . ASP B 1 41 ? 10.844 -9.812 -2.598 1 94.25 41 ASP B CA 1
ATOM 865 C C . ASP B 1 41 ? 9.438 -10.398 -2.445 1 94.25 41 ASP B C 1
ATOM 867 O O . ASP B 1 41 ? 8.977 -11.156 -3.305 1 94.25 41 ASP B O 1
ATOM 871 N N . GLN B 1 42 ? 8.805 -10.117 -1.326 1 98 42 GLN B N 1
ATOM 872 C CA . GLN B 1 42 ? 7.422 -10.531 -1.097 1 98 42 GLN B CA 1
ATOM 873 C C . GLN B 1 42 ? 6.508 -9.328 -0.895 1 98 42 GLN B C 1
ATOM 875 O O . GLN B 1 42 ? 6.879 -8.367 -0.221 1 98 42 GLN B O 1
ATOM 880 N N . VAL B 1 43 ? 5.348 -9.438 -1.493 1 98.62 43 VAL B N 1
ATOM 881 C CA . VAL B 1 43 ? 4.297 -8.445 -1.301 1 98.62 43 VAL B CA 1
ATOM 882 C C . VAL B 1 43 ? 3.197 -9.023 -0.409 1 98.62 43 VAL B C 1
ATOM 884 O O . VAL B 1 43 ? 2.705 -10.125 -0.657 1 98.62 43 VAL B O 1
ATOM 887 N N . VAL B 1 44 ? 2.871 -8.312 0.656 1 98.62 44 VAL B N 1
ATOM 888 C CA . VAL B 1 44 ? 1.771 -8.688 1.539 1 98.62 44 VAL B CA 1
ATOM 889 C C . VAL B 1 44 ? 0.603 -7.723 1.346 1 98.62 44 VAL B C 1
ATOM 891 O O . VAL B 1 44 ? 0.803 -6.512 1.22 1 98.62 44 VAL B O 1
ATOM 894 N N . VAL B 1 45 ? -0.537 -8.281 1.248 1 98.69 45 VAL B N 1
ATOM 895 C CA . VAL B 1 45 ? -1.771 -7.516 1.115 1 98.69 45 VAL B CA 1
ATOM 896 C C . VAL B 1 45 ? -2.797 -8.008 2.135 1 98.69 45 VAL B C 1
ATOM 898 O O . VAL B 1 45 ? -3.012 -9.211 2.275 1 98.69 45 VAL B O 1
ATOM 901 N N . ILE B 1 46 ? -3.373 -7.098 2.879 1 98.38 46 ILE B N 1
ATOM 902 C CA . ILE B 1 46 ? -4.453 -7.422 3.805 1 98.38 46 ILE B CA 1
ATOM 903 C C . ILE B 1 46 ? -5.727 -6.684 3.393 1 98.38 46 ILE B C 1
ATOM 905 O O . ILE B 1 46 ?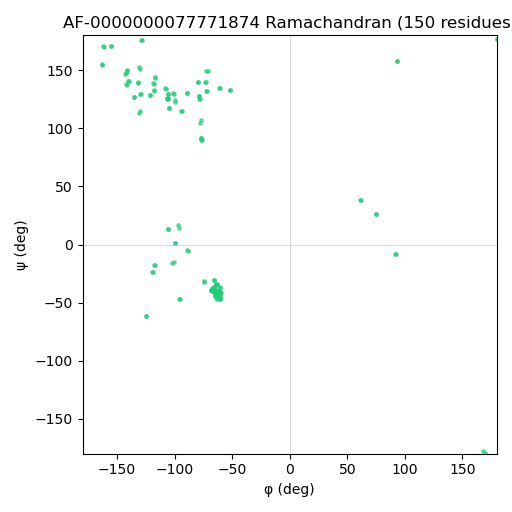 -5.688 -5.484 3.098 1 98.38 46 ILE B O 1
ATOM 909 N N . GLY B 1 47 ? -6.832 -7.402 3.352 1 97.56 47 GLY B N 1
ATOM 910 C CA . GLY B 1 47 ? -8.094 -6.766 3 1 97.56 47 GLY B CA 1
ATOM 911 C C . GLY B 1 47 ? -9.266 -7.723 2.99 1 97.56 47 GLY B C 1
ATOM 912 O O . GLY B 1 47 ? -9.117 -8.898 3.32 1 97.56 47 GLY B O 1
ATOM 913 N N . GLU B 1 48 ? -10.453 -7.184 2.73 1 96.12 48 GLU B N 1
ATOM 914 C CA . GLU B 1 48 ? -11.688 -7.953 2.625 1 96.12 48 GLU B CA 1
ATOM 915 C C . GLU B 1 48 ? -12.141 -8.07 1.174 1 96.12 48 GLU B C 1
ATOM 917 O O . GLU B 1 48 ? -12.273 -7.062 0.478 1 96.12 48 GLU B O 1
ATOM 922 N N . GLY B 1 49 ? -12.344 -9.336 0.743 1 95.75 49 GLY B N 1
ATOM 923 C CA . GLY B 1 49 ? -12.867 -9.555 -0.595 1 95.75 49 GLY B CA 1
ATOM 924 C C . GLY B 1 49 ? -11.836 -9.32 -1.686 1 95.75 49 GLY B C 1
ATOM 925 O O . GLY B 1 49 ? -12.188 -8.945 -2.805 1 95.75 49 GLY B O 1
ATOM 926 N N . VAL B 1 50 ? -10.586 -9.461 -1.44 1 97.5 50 VAL B N 1
ATOM 927 C CA . VAL B 1 50 ? -9.523 -9.234 -2.418 1 97.5 50 VAL B CA 1
ATOM 928 C C . VAL B 1 50 ? -9.414 -10.445 -3.346 1 97.5 50 VAL B C 1
ATOM 930 O O . VAL B 1 50 ? -9.367 -11.586 -2.887 1 97.5 50 VAL B O 1
ATOM 933 N N . ASP B 1 51 ? -9.445 -10.203 -4.66 1 97.94 51 ASP B N 1
ATOM 934 C CA . ASP B 1 51 ? -9.195 -11.227 -5.668 1 97.94 51 ASP B CA 1
ATOM 935 C C . ASP B 1 51 ? -7.707 -11.531 -5.789 1 97.94 51 ASP B C 1
ATOM 937 O O . ASP B 1 51 ? -7.016 -10.953 -6.625 1 97.94 51 ASP B O 1
ATOM 941 N N . ALA B 1 52 ? -7.234 -12.516 -5.02 1 97.94 52 ALA B N 1
ATOM 942 C CA . ALA B 1 52 ? -5.816 -12.852 -4.961 1 97.94 52 ALA B CA 1
ATOM 943 C C . ALA B 1 52 ? -5.297 -13.281 -6.332 1 97.94 52 ALA B C 1
ATOM 945 O O . ALA B 1 52 ? -4.211 -12.867 -6.746 1 97.94 52 ALA B O 1
ATOM 946 N N . ALA B 1 53 ? -6.125 -14.109 -7.023 1 97.62 53 ALA B N 1
ATOM 947 C CA . ALA B 1 53 ? -5.703 -14.562 -8.344 1 97.62 53 ALA B CA 1
ATOM 948 C C . ALA B 1 53 ? -5.602 -13.391 -9.32 1 97.62 53 ALA B C 1
ATOM 950 O O . ALA B 1 53 ? -4.637 -13.297 -10.086 1 97.62 53 ALA B O 1
ATOM 951 N N . GLY B 1 54 ? -6.59 -12.5 -9.266 1 98.12 54 GLY B N 1
ATOM 952 C CA . GLY B 1 54 ? -6.555 -11.305 -10.094 1 98.12 54 GLY B CA 1
ATOM 953 C C . GLY B 1 54 ? -5.371 -10.406 -9.805 1 98.12 54 GLY B C 1
ATOM 954 O O . GLY B 1 54 ? -4.758 -9.859 -10.727 1 98.12 54 GLY B O 1
ATOM 955 N N . LEU B 1 55 ? -5.051 -10.25 -8.555 1 98.38 55 LEU B N 1
ATOM 956 C CA . LEU B 1 55 ? -3.918 -9.43 -8.148 1 98.38 55 LEU B CA 1
ATOM 957 C C . LEU B 1 55 ? -2.611 -9.992 -8.695 1 98.38 55 LEU B C 1
ATOM 959 O O . LEU B 1 55 ? -1.794 -9.258 -9.25 1 98.38 55 LEU B O 1
ATOM 963 N N . VAL B 1 56 ? -2.387 -11.289 -8.625 1 98.62 56 VAL B N 1
ATOM 964 C CA . VAL B 1 56 ? -1.186 -11.938 -9.133 1 98.62 56 VAL B CA 1
ATOM 965 C C . VAL B 1 56 ? -1.073 -11.703 -10.641 1 98.62 56 VAL B C 1
ATOM 967 O O . VAL B 1 56 ? 0.002 -11.367 -11.148 1 98.62 56 VAL B O 1
ATOM 970 N N . LEU B 1 57 ? -2.195 -11.781 -11.328 1 98.5 57 LEU B N 1
ATOM 971 C CA . LEU B 1 57 ? -2.186 -11.578 -12.773 1 98.5 57 LEU B CA 1
ATOM 972 C C . LEU B 1 57 ? -1.804 -10.148 -13.125 1 98.5 57 LEU B C 1
ATOM 974 O O . LEU B 1 57 ? -1.056 -9.914 -14.078 1 98.5 57 LEU B O 1
ATOM 978 N N . ARG B 1 58 ? -2.273 -9.219 -12.297 1 98.25 58 ARG B N 1
ATOM 979 C CA . ARG B 1 58 ? -1.933 -7.816 -12.531 1 98.25 58 ARG B CA 1
ATOM 980 C C . ARG B 1 58 ? -0.448 -7.566 -12.289 1 98.25 58 ARG B C 1
ATOM 982 O O . ARG B 1 58 ? 0.189 -6.816 -13.039 1 98.25 58 ARG B O 1
ATOM 989 N N . LEU B 1 59 ? 0.091 -8.141 -11.336 1 98.31 59 LEU B N 1
ATOM 990 C CA . LEU B 1 59 ? 1.517 -8 -11.055 1 98.31 59 LEU B CA 1
ATOM 991 C C . LEU B 1 59 ? 2.352 -8.586 -12.188 1 98.31 59 LEU B C 1
ATOM 993 O O . LEU B 1 59 ? 3.355 -8 -12.594 1 98.31 59 LEU B O 1
ATOM 997 N N . ARG B 1 60 ? 1.849 -9.727 -12.68 1 98.31 60 ARG B N 1
ATOM 998 C CA . ARG B 1 60 ? 2.576 -10.336 -13.789 1 98.31 60 ARG B CA 1
ATOM 999 C C . ARG B 1 60 ? 2.58 -9.422 -15.008 1 98.31 60 ARG B C 1
ATOM 1001 O O . ARG B 1 60 ? 3.568 -9.359 -15.742 1 98.31 60 ARG B O 1
ATOM 1008 N N . LYS B 1 61 ? 1.535 -8.711 -15.195 1 97.69 61 LYS B N 1
ATOM 1009 C CA . LYS B 1 61 ? 1.401 -7.84 -16.359 1 97.69 61 LYS B CA 1
ATOM 1010 C C . LYS B 1 61 ? 2.268 -6.594 -16.219 1 97.69 61 LYS B C 1
ATOM 1012 O O . LYS B 1 61 ? 2.854 -6.121 -17.188 1 97.69 61 LYS B O 1
ATOM 1017 N N . LYS B 1 62 ? 2.463 -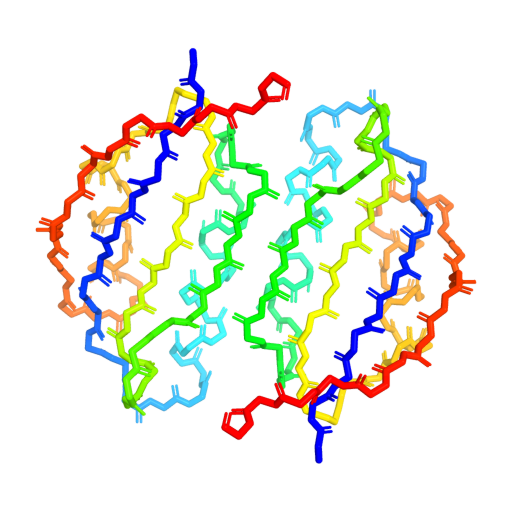6.098 -14.977 1 96.44 62 LYS B N 1
ATOM 1018 C CA . LYS B 1 62 ? 2.988 -4.746 -14.812 1 96.44 62 LYS B CA 1
ATOM 1019 C C . LYS B 1 62 ? 4.344 -4.766 -14.109 1 96.44 62 LYS B C 1
ATOM 1021 O O . LYS B 1 62 ? 5.098 -3.793 -14.172 1 96.44 62 LYS B O 1
ATOM 1026 N N . VAL B 1 63 ? 4.688 -5.77 -13.477 1 97.19 63 VAL B N 1
ATOM 1027 C CA . VAL B 1 63 ? 5.863 -5.742 -12.617 1 97.19 63 VAL B CA 1
ATOM 1028 C C . VAL B 1 63 ? 6.828 -6.855 -13.023 1 97.19 63 VAL B C 1
ATOM 1030 O O . VAL B 1 63 ? 7.992 -6.594 -13.336 1 97.19 63 VAL B O 1
ATOM 1033 N N . GLY B 1 64 ? 6.441 -8.039 -12.953 1 96.19 64 GLY B N 1
ATOM 1034 C CA . GLY B 1 64 ? 7.25 -9.219 -13.203 1 96.19 64 GLY B CA 1
ATOM 1035 C C . GLY B 1 64 ? 6.578 -10.508 -12.766 1 96.19 64 GLY B C 1
ATOM 1036 O O . GLY B 1 64 ? 5.41 -10.5 -12.367 1 96.19 64 GLY B O 1
ATOM 1037 N N . PHE B 1 65 ? 7.336 -11.625 -12.953 1 98 65 PHE B N 1
ATOM 1038 C CA . PHE B 1 65 ? 6.793 -12.914 -12.523 1 98 65 PHE B CA 1
ATOM 1039 C C . PHE B 1 65 ? 6.324 -12.852 -11.078 1 98 65 PHE B C 1
ATOM 1041 O O . PHE B 1 65 ? 7.016 -12.297 -10.219 1 98 65 PHE B O 1
ATOM 1048 N N . ALA B 1 66 ? 5.207 -13.328 -10.828 1 98.5 66 ALA B N 1
ATOM 1049 C CA . ALA B 1 66 ? 4.613 -13.328 -9.492 1 98.5 66 ALA B CA 1
ATOM 1050 C C . ALA B 1 66 ? 3.834 -14.617 -9.242 1 98.5 66 ALA B C 1
ATOM 1052 O O . ALA B 1 66 ? 3.283 -15.211 -10.172 1 98.5 66 ALA B O 1
ATOM 1053 N N . ASP B 1 67 ? 3.842 -15.062 -7.992 1 98.5 67 ASP B N 1
ATOM 1054 C CA . ASP B 1 67 ? 3.1 -16.25 -7.586 1 98.5 67 ASP B CA 1
ATOM 1055 C C . ASP B 1 67 ? 2.477 -16.062 -6.203 1 98.5 67 ASP B C 1
ATOM 1057 O O . ASP B 1 67 ? 3.045 -15.391 -5.348 1 98.5 67 ASP B O 1
ATOM 1061 N N . LEU B 1 68 ? 1.346 -16.734 -6.047 1 98.5 68 LEU B N 1
ATOM 1062 C CA . LEU B 1 68 ? 0.663 -16.719 -4.758 1 98.5 68 LEU B CA 1
ATOM 1063 C C . LEU B 1 68 ? 1.335 -17.656 -3.77 1 98.5 68 LEU B C 1
ATOM 1065 O O . LEU B 1 68 ? 1.569 -18.828 -4.086 1 98.5 68 LEU B O 1
ATOM 1069 N N . ILE B 1 69 ? 1.71 -17.188 -2.639 1 98.44 69 ILE B N 1
ATOM 1070 C CA . ILE B 1 69 ? 2.348 -18.016 -1.622 1 98.44 69 ILE B CA 1
ATOM 1071 C C . ILE B 1 69 ? 1.303 -18.5 -0.619 1 98.44 69 ILE B C 1
ATOM 1073 O O . ILE B 1 69 ? 1.249 -19.688 -0.291 1 98.44 69 ILE B O 1
ATOM 1077 N N . SER B 1 70 ? 0.428 -17.625 -0.125 1 98.19 70 SER B N 1
ATOM 1078 C CA . SER B 1 70 ? -0.563 -18.047 0.861 1 98.19 70 SER B CA 1
ATOM 1079 C C . SER B 1 70 ? -1.696 -17.031 0.971 1 98.19 70 SER B C 1
ATOM 1081 O O . SER B 1 70 ? -1.537 -15.875 0.585 1 98.19 70 SER B O 1
ATOM 1083 N N . VAL B 1 71 ? -2.875 -17.5 1.422 1 98.38 71 VAL B N 1
ATOM 1084 C CA . VAL B 1 71 ? -4.043 -16.719 1.801 1 98.38 71 VAL B CA 1
ATOM 1085 C C . VAL B 1 71 ? -4.555 -17.172 3.164 1 98.38 71 VAL B C 1
ATOM 1087 O O . VAL B 1 71 ? -4.98 -18.328 3.32 1 98.38 71 VAL B O 1
ATOM 1090 N N . THR B 1 72 ? -4.43 -16.281 4.086 1 97.88 72 THR B N 1
ATOM 1091 C CA . THR B 1 72 ? -4.805 -16.688 5.434 1 97.88 72 THR B CA 1
ATOM 1092 C C . THR B 1 72 ? -5.746 -15.664 6.062 1 97.88 72 THR B C 1
ATOM 1094 O O . THR B 1 72 ? -5.699 -14.484 5.723 1 97.88 72 THR B O 1
ATOM 1097 N N . ASP B 1 73 ? -6.656 -16.188 7.031 1 96.38 73 ASP B N 1
ATOM 1098 C CA . ASP B 1 73 ? -7.551 -15.281 7.746 1 96.38 73 ASP B CA 1
ATOM 1099 C C . ASP B 1 73 ? -6.785 -14.445 8.766 1 96.38 73 ASP B C 1
ATOM 1101 O O . ASP B 1 73 ? -5.812 -14.914 9.359 1 96.38 73 ASP B O 1
ATOM 1105 N N . VAL B 1 74 ? -7.188 -13.219 8.797 1 94 74 VAL B N 1
ATOM 1106 C CA . VAL B 1 74 ? -6.617 -12.359 9.836 1 94 74 VAL B CA 1
ATOM 1107 C C . VAL B 1 74 ? -7.73 -11.805 10.719 1 94 74 VAL B C 1
ATOM 1109 O O . VAL B 1 74 ? -8.797 -11.43 10.227 1 94 74 VAL B O 1
ATOM 1112 N N . ASP B 1 75 ? -7.539 -11.969 11.977 1 82.62 75 ASP B N 1
ATOM 1113 C CA . ASP B 1 75 ? -8.508 -11.422 12.922 1 82.62 75 ASP B CA 1
ATOM 1114 C C . ASP B 1 75 ? -8.312 -9.914 13.094 1 82.62 75 ASP B C 1
ATOM 1116 O O . ASP B 1 75 ? -7.242 -9.469 13.5 1 82.62 75 ASP B O 1
ATOM 1120 N N . THR B 1 76 ? -9.18 -9.211 12.508 1 64.5 76 THR B N 1
ATOM 1121 C CA . THR B 1 76 ? -9.078 -7.766 12.688 1 64.5 76 THR B CA 1
ATOM 1122 C C . THR B 1 76 ? -10 -7.297 13.812 1 64.5 76 THR B C 1
ATOM 1124 O O . THR B 1 76 ? -10.32 -6.109 13.898 1 64.5 76 THR B O 1
ATOM 1127 N N . SER B 1 77 ? -10.602 -8.18 14.742 1 54.53 77 SER B N 1
ATOM 1128 C CA . SER B 1 77 ? -11.516 -7.859 15.828 1 54.53 77 SER B CA 1
ATOM 1129 C C . SER B 1 77 ? -10.805 -7.09 16.938 1 54.53 77 SER B C 1
ATOM 1131 O O . SER B 1 77 ? -9.609 -7.27 17.156 1 54.53 77 SER B O 1
#

Solvent-accessible surface area (backbone atoms only — not comparable to full-atom values): 8031 Å² total; per-residue (Å²): 120,33,31,41,36,36,28,42,38,58,59,87,46,69,68,33,49,27,50,50,33,21,54,48,19,51,35,68,48,48,44,34,26,32,55,37,68,98,80,54,42,24,43,37,38,30,23,43,85,54,56,63,70,60,50,39,53,50,38,42,75,74,55,26,64,48,44,84,70,48,77,39,83,43,86,84,127,119,33,32,40,36,36,27,42,38,59,60,87,45,69,68,34,50,27,50,49,32,22,54,48,19,51,36,68,47,46,45,32,26,32,55,36,69,96,82,54,41,25,43,38,38,31,24,43,82,57,57,64,70,59,51,37,53,51,38,40,74,74,56,27,64,48,45,82,70,47,77,39,83,41,87,84,124

Nearest PDB structures (foldseek):
  6r8k-assembly1_B  TM=9.586E-01  e=6.737E-10  Oryza sativa Japonica Group
  7qzd-assembly1_A  TM=9.742E-01  e=2.603E-09  Oryza sativa Japonica Group
  7bnt-assembly1_B  TM=9.649E-01  e=3.367E-09  synthetic construct
  6r8m-assembly2_E  TM=9.627E-01  e=4.954E-09  Oryza sativa
  6fu9-assembly1_A  TM=9.606E-01  e=9.429E-09  Oryza sativa Japonica Group

Secondary structure (DSSP, 8-state):
--EEEEEEE---SHHHHHHHHHHHHHSTTEEEEEEESTTS-EEEEEESS--HHHHHHHHHHHTS-EEEEEEEE----/-EEEEEEEE---SHHHHHHHHHHHHHSTTEEEEEEESTTS-EEEEEESS--HHHHHHHHHHHTS-EEEEEEEEE---

Sequence (154 aa):
MAKKILMSVNMRCQKCRSAALKIGGQTTGVTFVGLEGEEKDQVVVIGEGVDAAGLVLRLRKKVGFADLISVTDVDTSMAKKILMSVNMRCQKCRSAALKIGGQTTGVTFVGLEGEEKDQVVVIGEGVDAAGLVLRLRKKVGFADLISVTDVDTS

Radius of gyration: 14.4 Å; Cα contacts (8 Å, |Δi|>4): 362; chains: 2; bounding box: 32×36×32 Å

Foldseek 3Di:
DKKKWKKFAPADDPVLLVVLQVLLVPFPFWDDWAFDDPVSRMIITIGPPTPNVVSQVVSCVPRRHMDTDDMGDDDPD/DKKKWKKFAPADDPVLLVVLQVLLVPFPFWDDWAFDDPVSRMIITIGPPTPNVVSQVVSCVPRRHMDTDDMGDDDPD

pLDDT: mean 95.51, std 6.63, range [54.53, 98.81]

Organism: Raphanus sativus (NCBI:txid3726)

InterPro domains:
  IPR044296 Heavy metal-associated isoprenylated plant protein 46 [PTHR46371] (1-75)